Protein AF-A0A920DN00-F1 (afdb_monomer_lite)

Sequence (182 aa):
MAKKQLKTKFKTLLDTEIELTDENLVFSLDDEVISLAGTMGGASTACSAKTTKVLVECAYFQPEEILGKARKYNLSSEAAYKFERGADYLCQEDVLRRFLYIVSEHTEIKSVAFYSEQNKTTLVEVPFDADKLNAVIGIDITEKEQLGYLSALGFVAVKTCLYQPIDQMWISSMILPRKSPE

Secondary structure (DSSP, 8-state):
-EEEEEEEEEEBTTS-EEEEEEEEEEEEETTEEEEETTTEEBGGG---TT----PPP-----HHHHTTHHHHTT---HHHHHHTT---SS-HHHHHHHHHHHHHHHS--------------PPPEEE--HHHHHHHHT----HHHHHHHHHHTT-EEETTEEE--TT----GGGSSPPPPP-

Foldseek 3Di:
DDFDAAQDWFQFLVRDIFGDHGTFDADDDPNHGQARPLATGGNVQDDDPPDDDDDDDQAADQLVRLPCPCVVRVHDDPSSVDNVVGDQHLCRVVVVVVVVVVVVVVDDDPDDDDDDDRPDDDWDKDFADQVVVCVVVVHDDDPVVVCVVCVVLQWDDDDRIITRDSVRCPPVPPRDPDPDDD

pLDDT: mean 86.39, std 15.05, range [27.05, 97.06]

Radius of gyration: 21.17 Å; chains: 1; bounding box: 49×43×57 Å

Structure (mmCIF, N/CA/C/O backbone):
data_AF-A0A920DN00-F1
#
_entry.id   AF-A0A920DN00-F1
#
loop_
_atom_site.group_PDB
_atom_site.id
_atom_site.type_symbol
_atom_site.label_atom_id
_atom_site.label_alt_id
_atom_site.label_comp_id
_atom_site.label_asym_id
_atom_site.label_entity_id
_atom_site.label_seq_id
_atom_site.pdbx_PDB_ins_code
_atom_site.Cartn_x
_atom_site.Cartn_y
_atom_site.Cartn_z
_atom_site.occupancy
_atom_site.B_iso_or_equiv
_atom_site.auth_seq_id
_atom_site.auth_comp_id
_atom_site.auth_asym_id
_atom_site.auth_atom_id
_atom_site.pdbx_PDB_model_num
ATOM 1 N N . MET A 1 1 ? 0.060 -9.112 11.754 1.00 78.56 1 MET A N 1
ATOM 2 C CA . MET A 1 1 ? -0.591 -9.429 10.464 1.00 78.56 1 MET A CA 1
ATOM 3 C C . MET A 1 1 ? -0.344 -10.894 10.157 1.00 78.56 1 MET A C 1
ATOM 5 O O . MET A 1 1 ? 0.771 -11.345 10.384 1.00 78.56 1 MET A O 1
ATOM 9 N N . ALA A 1 2 ? -1.346 -11.633 9.684 1.00 84.75 2 ALA A N 1
ATOM 10 C CA . ALA A 1 2 ? -1.159 -13.025 9.277 1.00 84.75 2 ALA A CA 1
ATOM 11 C C . ALA A 1 2 ? -2.147 -13.413 8.177 1.00 84.75 2 ALA A C 1
ATOM 13 O O . ALA A 1 2 ? -3.267 -12.898 8.127 1.00 84.75 2 ALA A O 1
ATOM 14 N N . LYS A 1 3 ? -1.733 -14.348 7.320 1.00 86.44 3 LYS A N 1
ATOM 15 C CA . LYS A 1 3 ? -2.646 -15.063 6.434 1.00 86.44 3 LYS A CA 1
ATOM 16 C C . LYS A 1 3 ? -3.364 -16.115 7.273 1.00 86.44 3 LYS A C 1
ATOM 18 O O . LYS A 1 3 ? -2.714 -16.934 7.918 1.00 86.44 3 LYS A O 1
ATOM 23 N N . LYS A 1 4 ? -4.691 -16.039 7.336 1.00 87.94 4 LYS A N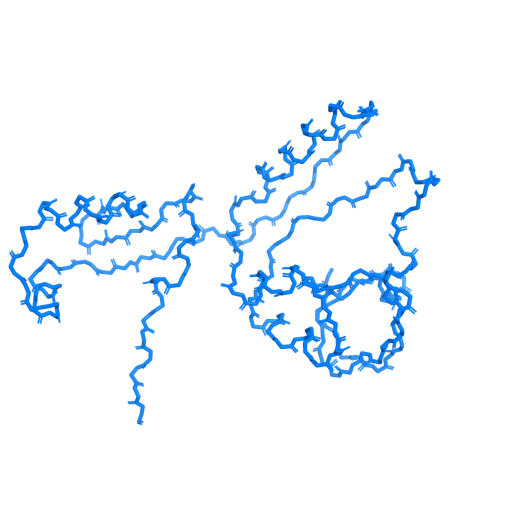 1
ATOM 24 C CA . LYS A 1 4 ? -5.521 -16.964 8.115 1.00 87.94 4 LYS A CA 1
ATOM 25 C C . LYS A 1 4 ? -6.581 -17.574 7.211 1.00 87.94 4 LYS A C 1
ATOM 27 O O . LYS A 1 4 ? -7.224 -16.850 6.450 1.00 87.94 4 LYS A O 1
ATOM 32 N N . GLN A 1 5 ? -6.782 -18.886 7.325 1.00 85.19 5 GLN A N 1
ATOM 33 C CA . GLN A 1 5 ? -7.968 -19.539 6.785 1.00 85.19 5 GLN A CA 1
ATOM 34 C C . GLN A 1 5 ? -9.141 -19.245 7.717 1.00 85.19 5 GLN A C 1
ATOM 36 O O . GLN A 1 5 ? -9.083 -19.544 8.909 1.00 85.19 5 GLN A O 1
ATOM 41 N N . LEU A 1 6 ? -10.177 -18.605 7.185 1.00 85.94 6 LEU A N 1
ATOM 42 C CA . LEU A 1 6 ? -11.272 -18.069 7.983 1.00 85.94 6 LEU A CA 1
ATOM 43 C C . LEU A 1 6 ? -12.617 -18.607 7.503 1.00 85.94 6 LEU A C 1
ATOM 45 O O . LEU A 1 6 ? -12.826 -18.867 6.319 1.00 85.94 6 LEU A O 1
ATOM 49 N N . LYS A 1 7 ? -13.528 -18.740 8.465 1.00 88.06 7 LYS A N 1
ATOM 50 C CA . LYS A 1 7 ? -14.971 -18.826 8.251 1.00 88.06 7 LYS A CA 1
ATOM 51 C C . LYS A 1 7 ? -15.648 -18.038 9.365 1.00 88.06 7 LYS A C 1
ATOM 53 O O . LYS A 1 7 ? -16.150 -18.606 10.330 1.00 88.06 7 LYS A O 1
ATOM 58 N N . THR A 1 8 ? -15.531 -16.717 9.283 1.00 91.56 8 THR A N 1
ATOM 59 C CA . THR A 1 8 ? -16.014 -15.809 10.327 1.00 91.56 8 THR A CA 1
ATOM 60 C C . THR A 1 8 ? -16.728 -14.610 9.727 1.00 91.56 8 THR A C 1
ATOM 62 O O . THR A 1 8 ? -16.436 -14.185 8.607 1.00 91.56 8 THR A O 1
ATOM 65 N N . LYS A 1 9 ? -17.667 -14.061 10.493 1.00 94.19 9 LYS A N 1
ATOM 66 C CA . LYS A 1 9 ? -18.340 -12.814 10.152 1.00 94.19 9 LYS A CA 1
ATOM 67 C C . LYS A 1 9 ? -17.429 -11.641 10.475 1.00 94.19 9 LYS A C 1
ATOM 69 O O . LYS A 1 9 ? -16.788 -11.608 11.520 1.00 94.19 9 LYS A O 1
ATOM 74 N N . PHE A 1 10 ? -17.399 -10.667 9.581 1.00 95.75 10 PHE A N 1
ATOM 75 C CA . PHE A 1 10 ? -16.619 -9.453 9.736 1.00 95.75 10 PHE A CA 1
ATOM 76 C C . PHE A 1 10 ? -17.485 -8.245 9.402 1.00 95.75 10 PHE A C 1
ATOM 78 O O . PHE A 1 10 ? -17.973 -8.096 8.278 1.00 95.75 10 PHE A O 1
ATOM 85 N N . LYS A 1 11 ? -17.671 -7.371 10.393 1.00 96.62 11 LYS A N 1
ATOM 86 C CA . LYS A 1 11 ? -18.39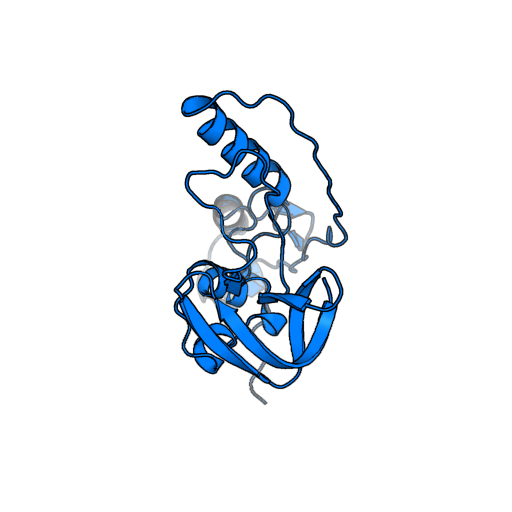4 -6.114 10.220 1.00 96.62 11 LYS A CA 1
ATOM 87 C C . LYS A 1 11 ? -17.422 -5.016 9.800 1.00 96.62 11 LYS A C 1
ATOM 89 O O . LYS A 1 11 ? -16.544 -4.624 10.567 1.00 96.62 11 LYS A O 1
ATOM 94 N N . THR A 1 12 ? -17.595 -4.516 8.585 1.00 96.19 12 THR A N 1
ATOM 95 C CA . THR A 1 12 ? -16.760 -3.460 7.996 1.00 96.19 12 THR A CA 1
ATOM 96 C C . THR A 1 12 ? -17.081 -2.083 8.577 1.00 96.19 12 THR A C 1
ATOM 98 O O . THR A 1 12 ? -18.167 -1.864 9.111 1.00 96.19 12 THR A O 1
ATOM 101 N N . LEU A 1 13 ? -16.168 -1.121 8.414 1.00 94.38 13 LEU A N 1
ATOM 102 C CA . LEU A 1 13 ? -16.376 0.281 8.811 1.00 94.38 13 LEU A CA 1
ATOM 103 C C . LEU A 1 13 ? -17.536 0.978 8.073 1.00 94.38 13 LEU A C 1
ATOM 105 O O . LEU A 1 13 ? -17.984 2.032 8.507 1.00 94.38 13 LEU A O 1
ATOM 109 N N . LEU A 1 14 ? -18.027 0.392 6.975 1.00 92.25 14 LEU A N 1
ATOM 110 C CA . LEU A 1 14 ? -19.191 0.861 6.213 1.00 92.25 14 LEU A CA 1
ATOM 111 C C . LEU A 1 14 ? -20.502 0.203 6.679 1.00 92.25 14 LEU A C 1
ATOM 113 O O . LEU A 1 14 ? -21.463 0.129 5.917 1.00 92.25 14 LEU A O 1
ATOM 117 N N . ASP A 1 15 ? -20.521 -0.350 7.896 1.00 90.88 15 ASP A N 1
ATOM 118 C CA . ASP A 1 15 ? -21.660 -1.057 8.502 1.00 90.88 15 ASP A CA 1
ATOM 119 C C . ASP A 1 15 ? -22.175 -2.277 7.710 1.00 90.88 15 ASP A C 1
ATOM 121 O O . ASP A 1 15 ? -23.213 -2.852 8.036 1.00 90.88 15 ASP A O 1
ATOM 125 N N . THR A 1 16 ? -21.419 -2.737 6.711 1.00 93.19 16 THR A N 1
ATOM 126 C CA . THR A 1 16 ? -21.724 -3.956 5.952 1.00 93.19 16 THR A CA 1
ATOM 127 C C . THR A 1 16 ? -21.084 -5.164 6.633 1.00 93.19 16 THR A C 1
ATOM 129 O O . THR A 1 16 ? -19.897 -5.122 6.970 1.00 93.19 16 THR A O 1
ATOM 132 N N . GLU A 1 17 ? -21.848 -6.240 6.825 1.00 95.81 17 GLU A N 1
ATOM 133 C CA . GLU A 1 17 ? -21.343 -7.525 7.322 1.00 95.81 17 GLU A CA 1
ATOM 134 C C . GLU A 1 17 ? -21.022 -8.453 6.147 1.00 95.81 17 GLU A C 1
ATOM 136 O O . GLU A 1 17 ? -21.853 -8.662 5.264 1.00 95.81 17 GLU A O 1
ATOM 141 N N . ILE A 1 18 ? -19.813 -9.012 6.150 1.00 95.56 18 ILE A N 1
ATOM 142 C CA . ILE A 1 18 ? -19.357 -9.996 5.166 1.00 95.56 18 ILE A CA 1
ATOM 143 C C . ILE A 1 18 ? -18.893 -11.271 5.869 1.00 95.56 18 ILE A C 1
ATOM 145 O O . ILE A 1 18 ? -18.436 -11.232 7.011 1.00 95.56 18 ILE A O 1
ATOM 149 N N . GLU A 1 19 ? -18.980 -12.408 5.183 1.00 95.81 19 GLU A N 1
ATOM 150 C CA . GLU A 1 19 ? -18.389 -13.664 5.649 1.00 95.81 19 GLU A CA 1
ATOM 151 C C . GLU A 1 19 ? -17.015 -13.844 4.996 1.00 95.81 19 GLU A C 1
ATOM 153 O O . GLU A 1 19 ? -16.906 -14.040 3.783 1.00 95.81 19 GLU A O 1
ATOM 158 N N . LEU A 1 20 ? -15.954 -13.751 5.800 1.00 94.62 20 LEU A N 1
ATOM 159 C CA . LEU A 1 20 ? -14.596 -14.017 5.339 1.00 94.62 20 LEU A CA 1
ATOM 160 C C . LEU A 1 20 ? -14.416 -15.523 5.169 1.00 94.62 20 LEU A C 1
ATOM 162 O O . LEU A 1 20 ? -14.614 -16.287 6.115 1.00 94.62 20 LEU A O 1
ATOM 166 N N . THR A 1 21 ? -14.022 -15.925 3.962 1.00 92.81 21 THR A N 1
ATOM 167 C CA . THR A 1 21 ? -13.865 -17.323 3.545 1.00 92.81 21 THR A CA 1
ATOM 168 C C . THR A 1 21 ? -12.487 -17.559 2.942 1.00 92.81 21 THR A C 1
ATOM 170 O O . THR A 1 21 ? -11.904 -16.655 2.335 1.00 92.81 21 THR A O 1
ATOM 173 N N . ASP A 1 22 ? -11.984 -18.786 3.047 1.00 90.19 22 ASP A N 1
ATOM 174 C CA . ASP A 1 22 ? -10.648 -19.187 2.590 1.00 90.19 22 ASP A CA 1
ATOM 175 C C . ASP A 1 22 ? -9.527 -18.413 3.300 1.00 90.19 22 ASP A C 1
ATOM 177 O O . ASP A 1 22 ? -9.713 -17.825 4.369 1.00 90.19 22 ASP A O 1
ATOM 181 N N . GLU A 1 23 ? -8.333 -18.438 2.715 1.00 92.25 23 GLU A N 1
ATOM 182 C CA . GLU A 1 23 ? -7.190 -17.691 3.212 1.00 92.25 23 GLU A CA 1
ATOM 183 C C . GLU A 1 23 ? -7.288 -16.204 2.872 1.00 92.25 23 GLU A C 1
ATOM 185 O O . GLU A 1 23 ? -7.394 -15.807 1.706 1.00 92.25 23 GLU A O 1
ATOM 190 N N . ASN A 1 24 ? -7.208 -15.362 3.899 1.00 94.19 24 ASN A N 1
ATOM 191 C CA . ASN A 1 24 ? -7.150 -13.913 3.753 1.00 94.19 24 ASN A CA 1
ATOM 192 C C . ASN A 1 24 ? -6.042 -13.334 4.626 1.00 94.19 24 ASN A C 1
ATOM 194 O O . ASN A 1 24 ? -5.784 -13.820 5.730 1.00 94.19 24 ASN A O 1
ATOM 198 N N . LEU A 1 25 ? -5.419 -12.266 4.133 1.00 94.94 25 LEU A N 1
ATOM 199 C CA . LEU A 1 25 ? -4.511 -11.450 4.920 1.00 94.94 25 LEU A CA 1
ATOM 200 C C . LEU A 1 25 ? -5.331 -10.533 5.832 1.00 94.94 25 LEU A C 1
ATOM 202 O O . LEU A 1 25 ? -6.145 -9.738 5.357 1.00 94.94 25 LEU A O 1
ATOM 206 N N . VAL A 1 26 ? -5.141 -10.660 7.144 1.00 95.50 26 VAL A N 1
ATOM 207 C CA . VAL A 1 26 ? -5.921 -9.910 8.136 1.00 95.50 26 VAL A CA 1
ATOM 208 C C . VAL A 1 26 ? -5.047 -9.329 9.242 1.00 95.50 26 VAL A C 1
ATOM 210 O O . VAL A 1 26 ? -3.978 -9.853 9.585 1.00 95.50 26 VAL A O 1
ATOM 213 N N . PHE A 1 27 ? -5.551 -8.252 9.840 1.00 94.56 27 PHE A N 1
ATOM 214 C CA . PHE A 1 27 ? -5.131 -7.808 11.161 1.00 94.56 27 PHE A CA 1
ATOM 215 C C . PHE A 1 27 ? -6.128 -8.326 12.188 1.00 94.56 27 PHE A C 1
ATOM 217 O O . PHE A 1 27 ? -7.342 -8.224 11.998 1.00 94.56 27 PHE A O 1
ATOM 224 N N . SER A 1 28 ? -5.600 -8.886 13.272 1.00 93.25 28 SER A N 1
ATOM 225 C CA . SER A 1 28 ? -6.396 -9.398 14.379 1.00 93.25 28 SER A CA 1
ATOM 226 C C . SER A 1 28 ? -5.878 -8.872 15.706 1.00 93.25 28 SER A C 1
ATOM 228 O O . SER A 1 28 ? -4.665 -8.737 15.875 1.00 93.25 28 SER A O 1
ATOM 230 N N . LEU A 1 29 ? -6.797 -8.630 16.632 1.00 91.81 29 LEU A N 1
ATOM 231 C CA . LEU A 1 29 ? -6.535 -8.281 18.022 1.00 91.81 29 LEU A CA 1
ATOM 232 C C . LEU A 1 29 ? -7.295 -9.283 18.889 1.00 91.81 29 LEU A C 1
ATOM 234 O O . LEU A 1 29 ? -8.482 -9.477 18.655 1.00 91.81 29 LEU A O 1
ATOM 238 N N . ASP A 1 30 ? -6.613 -9.935 19.831 1.00 89.94 30 ASP A N 1
ATOM 239 C CA . ASP A 1 30 ? -7.209 -10.957 20.708 1.00 89.94 30 ASP A CA 1
ATOM 240 C C . ASP A 1 30 ? -8.010 -12.024 19.932 1.00 89.94 30 ASP A C 1
ATOM 242 O O . ASP A 1 30 ? -9.140 -12.357 20.269 1.00 89.94 30 ASP A O 1
ATOM 246 N N . ASP A 1 31 ? -7.420 -12.513 18.835 1.00 85.62 31 ASP A N 1
ATOM 247 C CA . ASP A 1 31 ? -7.996 -13.463 17.865 1.00 85.62 31 ASP A CA 1
ATOM 248 C C . ASP A 1 31 ? -9.217 -12.995 17.056 1.00 85.62 31 ASP A C 1
ATOM 250 O O . ASP A 1 31 ? -9.595 -13.659 16.088 1.00 85.62 31 ASP A O 1
ATOM 254 N N . GLU A 1 32 ? -9.735 -11.799 17.318 1.00 91.31 32 GLU A N 1
ATOM 255 C CA . GLU A 1 32 ? -10.799 -11.173 16.535 1.00 91.31 32 GLU A CA 1
ATOM 256 C C . GLU A 1 32 ? -10.243 -10.415 15.326 1.00 91.31 32 GLU A C 1
ATOM 258 O O . GLU A 1 32 ? -9.242 -9.698 15.413 1.00 91.31 32 GLU A O 1
ATOM 263 N N . VAL A 1 33 ? -10.896 -10.548 14.168 1.00 94.62 33 VAL A N 1
ATOM 264 C CA . VAL A 1 33 ? -10.495 -9.835 12.946 1.00 94.62 33 VAL A CA 1
ATOM 265 C C . VAL A 1 33 ? -10.941 -8.379 13.033 1.00 94.62 33 VAL A C 1
ATOM 267 O O . VAL A 1 33 ? -12.132 -8.082 13.081 1.00 94.62 33 VAL A O 1
ATOM 270 N N . ILE A 1 34 ? -9.977 -7.460 12.982 1.00 95.44 34 ILE A N 1
ATOM 271 C CA . ILE A 1 34 ? -10.225 -6.012 13.046 1.00 95.44 34 ILE A CA 1
ATOM 272 C C . ILE A 1 34 ? -10.077 -5.320 11.690 1.00 95.44 34 ILE A C 1
ATOM 274 O O . ILE A 1 34 ? -10.572 -4.213 11.506 1.00 95.44 34 ILE A O 1
ATOM 278 N N . SER A 1 35 ? -9.410 -5.948 10.722 1.00 95.56 35 SER A N 1
ATOM 279 C CA . SER A 1 35 ? -9.245 -5.391 9.378 1.00 95.56 35 SER A CA 1
ATOM 280 C C . SER A 1 35 ? -8.942 -6.486 8.360 1.00 95.56 35 SER A C 1
ATOM 282 O O . SER A 1 35 ? -8.115 -7.369 8.611 1.00 95.56 35 SER A O 1
ATOM 284 N N . LEU A 1 36 ? -9.578 -6.394 7.191 1.00 95.94 36 LEU A N 1
ATOM 285 C CA . LEU A 1 36 ? -9.161 -7.103 5.988 1.00 95.94 36 LEU A CA 1
ATOM 286 C C . LEU A 1 36 ? -8.031 -6.290 5.344 1.00 95.94 36 LEU A C 1
ATOM 288 O O . LEU A 1 36 ? -8.276 -5.224 4.768 1.00 95.94 36 LEU A O 1
ATOM 292 N N . ALA A 1 37 ? -6.799 -6.786 5.481 1.00 94.94 37 ALA A N 1
ATOM 293 C CA . ALA A 1 37 ? -5.582 -6.045 5.165 1.00 94.94 37 ALA A CA 1
ATOM 294 C C . ALA A 1 37 ? -5.594 -5.525 3.721 1.00 94.94 37 ALA A C 1
ATOM 296 O O . ALA A 1 37 ? -6.074 -6.201 2.808 1.00 94.94 37 ALA A O 1
ATOM 297 N N . GLY A 1 38 ? -5.131 -4.287 3.526 1.00 93.81 38 GLY A N 1
ATOM 298 C CA . GLY A 1 38 ? -5.105 -3.633 2.215 1.00 93.81 38 GLY A CA 1
ATOM 299 C C . GLY A 1 38 ? -6.472 -3.458 1.542 1.00 93.81 38 GLY A C 1
ATOM 300 O O . GLY A 1 38 ? -6.521 -3.057 0.385 1.00 93.81 38 GLY A O 1
ATOM 301 N N . THR A 1 39 ? -7.583 -3.755 2.228 1.00 95.44 39 THR A N 1
ATOM 302 C CA . THR A 1 39 ? -8.922 -3.753 1.627 1.00 95.44 39 THR A CA 1
ATOM 303 C C . THR A 1 39 ? -9.913 -2.931 2.436 1.00 95.44 39 THR A C 1
ATOM 305 O O . THR A 1 39 ? -10.414 -1.931 1.929 1.00 95.44 39 THR A O 1
ATOM 308 N N . MET A 1 40 ? -10.236 -3.332 3.667 1.00 96.25 40 MET A N 1
ATOM 309 C CA . MET A 1 40 ? -11.305 -2.698 4.440 1.00 96.25 40 MET A CA 1
ATOM 310 C C . MET A 1 40 ? -11.100 -2.882 5.943 1.00 96.25 40 MET A C 1
ATOM 312 O O . MET A 1 40 ? -10.980 -4.007 6.426 1.00 96.25 40 MET A O 1
ATOM 316 N N . GLY A 1 41 ? -11.124 -1.773 6.682 1.00 96.12 41 GLY A N 1
ATOM 317 C CA . GLY A 1 41 ? -11.101 -1.788 8.143 1.00 96.12 41 GLY A CA 1
ATOM 318 C C . GLY A 1 41 ? -12.434 -2.236 8.748 1.00 96.12 41 GLY A C 1
ATOM 319 O O . GLY A 1 41 ? -13.493 -2.141 8.119 1.00 96.12 41 GLY A O 1
ATOM 320 N N . GLY A 1 42 ? -12.381 -2.735 9.978 1.00 96.19 42 GLY A N 1
ATOM 321 C CA . GLY A 1 42 ? -13.543 -3.181 10.736 1.00 96.19 42 GLY A CA 1
ATOM 322 C C . GLY A 1 42 ? -14.227 -2.046 11.489 1.00 96.19 42 GLY A C 1
ATOM 323 O O . GLY A 1 42 ? -13.606 -1.044 11.845 1.00 96.19 42 GLY A O 1
ATOM 324 N N . ALA A 1 43 ? -15.517 -2.221 11.771 1.00 95.62 43 ALA A N 1
ATOM 325 C CA . ALA A 1 43 ? -16.301 -1.266 12.554 1.00 95.62 43 ALA A CA 1
ATOM 326 C C . ALA A 1 43 ? -15.791 -1.124 13.998 1.00 95.62 43 ALA A C 1
ATOM 328 O O . ALA A 1 43 ? -15.870 -0.043 14.575 1.00 95.62 43 ALA A O 1
ATOM 329 N N . SER A 1 44 ? -15.259 -2.203 14.581 1.00 93.38 44 SER A N 1
ATOM 330 C CA . SER A 1 44 ? -14.791 -2.241 15.974 1.00 93.38 44 SER A CA 1
ATOM 331 C C . SER A 1 44 ? -13.601 -1.317 16.246 1.00 93.38 44 SER A C 1
ATOM 333 O O . SER A 1 44 ? -13.451 -0.836 17.366 1.00 93.38 44 SER A O 1
ATOM 335 N N . THR A 1 45 ? -12.779 -1.041 15.232 1.00 94.69 45 THR A N 1
ATOM 336 C CA . THR A 1 45 ? -11.579 -0.193 15.333 1.00 94.69 45 THR A CA 1
ATOM 337 C C . THR A 1 45 ? -11.679 1.080 14.493 1.00 94.69 45 THR A C 1
ATOM 339 O O . THR A 1 45 ? -10.680 1.771 14.295 1.00 94.69 45 THR A O 1
ATOM 342 N N . ALA A 1 46 ? -12.866 1.400 13.973 1.00 95.06 46 ALA A N 1
ATOM 343 C CA . ALA A 1 46 ? -13.084 2.605 13.188 1.00 95.06 46 ALA A CA 1
ATOM 344 C C . ALA A 1 46 ? -12.955 3.866 14.059 1.00 95.06 46 ALA A C 1
ATOM 346 O O . ALA A 1 46 ? -13.411 3.917 15.204 1.00 95.06 46 ALA A O 1
ATOM 347 N N . CYS A 1 47 ? -12.360 4.917 13.495 1.00 94.81 47 CYS A N 1
ATOM 348 C CA . CYS A 1 47 ? -12.318 6.215 14.156 1.00 94.81 47 CYS A CA 1
ATOM 349 C C . CYS A 1 47 ? -13.731 6.810 14.258 1.00 94.81 47 CYS A C 1
ATOM 351 O O . CYS A 1 47 ? -14.520 6.773 13.319 1.00 94.81 47 CYS A O 1
ATOM 353 N N . SER A 1 48 ? -14.022 7.411 15.405 1.00 94.12 48 SER A N 1
ATOM 354 C CA . SER A 1 48 ? -15.251 8.160 15.688 1.00 94.12 48 SER A CA 1
ATOM 355 C C . SER A 1 48 ? -14.936 9.582 16.154 1.00 94.12 48 SER A C 1
ATOM 357 O O . SER A 1 48 ? -13.799 9.879 16.519 1.00 94.12 48 SER A O 1
ATOM 359 N N . ALA A 1 49 ? -15.956 10.438 16.264 1.00 94.75 49 ALA A N 1
ATOM 360 C CA . ALA A 1 49 ? -15.817 11.809 16.774 1.00 94.75 49 ALA A CA 1
ATOM 361 C C . ALA A 1 49 ? -15.223 11.908 18.198 1.00 94.75 49 ALA A C 1
ATOM 363 O O . ALA A 1 49 ? -14.788 12.976 18.613 1.00 94.75 49 ALA A O 1
ATOM 364 N N . LYS A 1 50 ? -15.206 10.806 18.959 1.00 95.88 50 LYS A N 1
ATOM 365 C CA . LYS A 1 50 ? -14.624 10.737 20.310 1.00 95.88 50 LYS A CA 1
ATOM 366 C C . LYS A 1 50 ? -13.169 10.250 20.320 1.00 95.88 50 LYS A C 1
ATOM 368 O O . LYS A 1 50 ? -12.576 10.126 21.389 1.00 95.88 50 LYS A O 1
ATOM 373 N N . THR A 1 51 ? -12.606 9.921 19.160 1.00 95.75 51 THR A N 1
ATOM 374 C CA . THR A 1 51 ? -11.271 9.318 19.055 1.00 95.75 51 THR A CA 1
ATOM 375 C C . THR A 1 51 ? -10.201 10.373 19.278 1.00 95.75 51 THR A C 1
ATOM 377 O O . THR A 1 51 ? -10.184 11.399 18.609 1.00 95.75 51 THR A O 1
ATOM 380 N N . THR A 1 52 ? -9.303 10.114 20.225 1.00 94.31 52 THR A N 1
ATOM 381 C CA . THR A 1 52 ? -8.216 11.036 20.605 1.00 94.31 52 THR A CA 1
ATOM 382 C C . THR A 1 52 ? -6.829 10.423 20.448 1.00 94.31 52 THR A C 1
ATOM 384 O O . THR A 1 52 ? -5.826 11.126 20.537 1.00 94.31 52 THR A O 1
ATOM 387 N N . LYS A 1 53 ? -6.764 9.108 20.226 1.00 95.25 53 LYS A N 1
ATOM 388 C CA . LYS A 1 53 ? -5.539 8.344 19.999 1.00 95.25 53 LYS A CA 1
ATOM 389 C C . LYS A 1 53 ? -5.773 7.435 18.809 1.00 95.25 53 LYS A C 1
ATOM 391 O O . LYS A 1 53 ? -6.799 6.762 18.753 1.00 95.25 53 LYS A O 1
ATOM 396 N N . VAL A 1 54 ? -4.828 7.430 17.881 1.00 94.38 54 VAL A N 1
ATOM 397 C CA . VAL A 1 54 ? -4.912 6.651 16.647 1.00 94.38 54 VAL A CA 1
ATOM 398 C C . VAL A 1 54 ? -3.615 5.889 16.433 1.00 94.38 54 VAL A C 1
ATOM 400 O O . VAL A 1 54 ? -2.539 6.372 16.784 1.00 94.38 54 VAL A O 1
ATOM 403 N N . LEU A 1 55 ? -3.736 4.705 15.844 1.00 93.44 55 LEU A N 1
ATOM 404 C CA . LEU A 1 55 ? -2.629 4.001 15.219 1.00 93.44 55 LEU A CA 1
ATOM 405 C C . LEU A 1 55 ? -2.780 4.198 13.711 1.00 93.44 55 LEU A C 1
ATOM 407 O O . LEU A 1 55 ? -3.838 3.899 13.160 1.00 93.44 55 LEU A O 1
ATOM 411 N N . VAL A 1 56 ? -1.750 4.734 13.061 1.00 93.75 56 VAL A N 1
ATOM 412 C CA . VAL A 1 56 ? -1.759 4.959 11.613 1.00 93.75 56 VAL A CA 1
ATOM 413 C C . VAL A 1 56 ? -1.025 3.807 10.949 1.00 93.75 56 VAL A C 1
ATOM 415 O O . VAL A 1 56 ? 0.158 3.593 11.200 1.00 93.75 56 VAL A O 1
ATOM 418 N N . GLU A 1 57 ? -1.733 3.067 10.106 1.00 92.81 57 GLU A N 1
ATOM 419 C CA . GLU A 1 57 ? -1.159 1.995 9.303 1.00 92.81 57 GLU A CA 1
ATOM 420 C C . GLU A 1 57 ? -0.708 2.552 7.947 1.00 92.81 57 GLU A C 1
ATOM 422 O O . GLU A 1 57 ? -1.504 3.125 7.203 1.00 92.81 57 GLU A O 1
ATOM 427 N N . CYS A 1 58 ? 0.567 2.362 7.611 1.00 93.19 58 CYS A N 1
ATOM 428 C CA . CYS A 1 58 ? 1.088 2.576 6.267 1.00 93.19 58 CYS A CA 1
ATOM 429 C C . CYS A 1 58 ? 1.962 1.378 5.909 1.00 93.19 58 CYS A C 1
ATOM 431 O O . CYS A 1 58 ? 3.061 1.219 6.435 1.00 93.19 58 CYS A O 1
ATOM 433 N N . ALA A 1 59 ? 1.430 0.497 5.070 1.00 92.06 59 ALA A N 1
ATOM 434 C CA . ALA A 1 59 ? 2.028 -0.795 4.777 1.00 92.06 59 ALA A CA 1
ATOM 435 C C . ALA A 1 59 ? 2.069 -1.049 3.270 1.00 92.06 59 ALA A C 1
ATOM 437 O O . ALA A 1 59 ? 1.297 -0.480 2.495 1.00 92.06 59 ALA A O 1
ATOM 438 N N . TYR A 1 60 ? 2.974 -1.935 2.869 1.00 91.38 60 TYR A N 1
ATOM 439 C CA . TYR A 1 60 ? 2.962 -2.558 1.556 1.00 91.38 60 TYR A CA 1
ATOM 440 C C . TYR A 1 60 ? 2.396 -3.972 1.675 1.00 91.38 60 TYR A C 1
ATOM 442 O O . TYR A 1 60 ? 2.801 -4.745 2.545 1.00 91.38 60 TYR A O 1
ATOM 450 N N . PHE A 1 61 ? 1.506 -4.321 0.752 1.00 91.75 61 PHE A N 1
ATOM 451 C CA . PHE A 1 61 ? 0.988 -5.673 0.595 1.00 91.75 61 PHE A CA 1
ATOM 452 C C . PHE A 1 61 ? 1.426 -6.223 -0.756 1.00 91.75 61 PHE A C 1
ATOM 454 O O . PHE A 1 61 ? 1.449 -5.494 -1.749 1.00 91.75 61 PHE A O 1
ATOM 461 N N . GLN A 1 62 ? 1.754 -7.514 -0.802 1.00 90.69 62 GLN A N 1
ATOM 462 C CA . GLN A 1 62 ? 1.962 -8.195 -2.077 1.00 90.69 62 GLN A CA 1
ATOM 463 C C . GLN A 1 62 ? 0.656 -8.144 -2.889 1.00 90.69 62 GLN A C 1
ATOM 465 O O . GLN A 1 62 ? -0.386 -8.525 -2.344 1.00 90.69 62 GLN A O 1
ATOM 470 N N . PRO A 1 63 ? 0.675 -7.668 -4.150 1.00 92.56 63 PRO A N 1
ATOM 471 C CA . PRO A 1 63 ? -0.539 -7.517 -4.952 1.00 92.56 63 PRO A CA 1
ATOM 472 C C . PRO A 1 63 ? -1.365 -8.797 -5.049 1.00 92.56 63 PRO A C 1
ATOM 474 O O . PRO A 1 63 ? -2.590 -8.746 -4.994 1.00 92.56 63 PRO A O 1
ATOM 477 N N . GLU A 1 64 ? -0.700 -9.949 -5.115 1.00 92.12 64 GLU A N 1
ATOM 478 C CA . GLU A 1 64 ? -1.308 -11.275 -5.211 1.00 92.12 64 GLU A CA 1
ATOM 479 C C . GLU A 1 64 ? -2.176 -11.621 -3.992 1.00 92.12 64 GLU A C 1
ATOM 481 O O . GLU A 1 64 ? -3.165 -12.340 -4.124 1.00 92.12 64 GLU A O 1
ATOM 486 N N . GLU A 1 65 ? -1.846 -11.087 -2.814 1.00 93.19 65 GLU A N 1
ATOM 487 C CA . GLU A 1 65 ? -2.614 -11.313 -1.583 1.00 93.19 65 GLU A CA 1
ATOM 488 C C . GLU A 1 65 ? -3.895 -10.463 -1.526 1.00 93.19 65 GLU A C 1
ATOM 490 O O . GLU A 1 65 ? -4.861 -10.831 -0.850 1.00 93.19 65 GLU A O 1
ATOM 495 N N . ILE A 1 66 ? -3.923 -9.340 -2.251 1.00 94.94 66 ILE A N 1
ATOM 496 C CA . ILE A 1 66 ? -5.046 -8.388 -2.277 1.00 94.94 66 ILE A CA 1
ATOM 497 C C . ILE A 1 66 ? -5.943 -8.589 -3.505 1.00 94.94 66 ILE A C 1
ATOM 499 O O . ILE A 1 66 ? -7.144 -8.301 -3.458 1.00 94.94 66 ILE A O 1
ATOM 503 N N . LEU A 1 67 ? -5.380 -9.107 -4.598 1.00 94.00 67 LEU A N 1
ATOM 504 C CA . LEU A 1 67 ? -6.036 -9.232 -5.892 1.00 94.00 67 LEU A CA 1
ATOM 505 C C . LEU A 1 67 ? -7.405 -9.913 -5.782 1.00 94.00 67 LEU A C 1
ATOM 507 O O . LEU A 1 67 ? -7.550 -11.026 -5.274 1.00 94.00 67 LEU A O 1
ATOM 511 N N . GLY A 1 68 ? -8.439 -9.224 -6.270 1.00 92.44 68 GLY A N 1
ATOM 512 C CA . GLY A 1 68 ? -9.800 -9.755 -6.326 1.00 92.44 68 GLY A CA 1
ATOM 513 C C . GLY A 1 68 ? -10.524 -9.872 -4.979 1.00 92.44 68 GLY A C 1
ATOM 514 O O . GLY A 1 68 ? -11.711 -10.197 -4.985 1.00 92.44 68 GLY A O 1
ATOM 515 N N . LYS A 1 69 ? -9.891 -9.562 -3.835 1.00 94.19 69 LYS A N 1
ATOM 516 C CA . LYS A 1 69 ? -10.527 -9.650 -2.504 1.00 94.19 69 LYS A CA 1
ATOM 517 C C . LYS A 1 69 ? -11.704 -8.690 -2.359 1.00 94.19 69 LYS A C 1
ATOM 519 O O . LYS A 1 69 ? -12.772 -9.100 -1.912 1.00 94.19 69 LYS A O 1
ATOM 524 N N . ALA A 1 70 ? -11.548 -7.445 -2.811 1.00 93.81 70 ALA A N 1
ATOM 525 C CA . ALA A 1 70 ? -12.637 -6.470 -2.811 1.00 93.81 70 ALA A CA 1
ATOM 526 C C . ALA A 1 70 ? -13.837 -6.959 -3.638 1.00 93.81 70 ALA A C 1
ATOM 528 O O . ALA A 1 70 ? -14.966 -6.929 -3.162 1.00 93.81 70 ALA A O 1
ATOM 529 N N . ARG A 1 71 ? -13.594 -7.520 -4.831 1.00 94.25 71 ARG A N 1
ATOM 530 C CA . ARG A 1 71 ? -14.658 -8.088 -5.678 1.00 94.25 71 ARG A CA 1
ATOM 531 C C . ARG A 1 71 ? -15.316 -9.311 -5.040 1.00 94.25 71 ARG A C 1
ATOM 533 O O . ARG A 1 71 ? -16.538 -9.393 -5.040 1.00 94.25 71 ARG A O 1
ATOM 540 N N . LYS A 1 72 ? -14.523 -10.227 -4.469 1.00 94.69 72 LYS A N 1
ATOM 541 C CA . LYS A 1 72 ? -15.009 -11.443 -3.792 1.00 94.69 72 LYS A CA 1
ATOM 542 C C . LYS A 1 72 ? -16.036 -11.115 -2.708 1.00 94.69 72 LYS A C 1
ATOM 544 O O . LYS A 1 72 ? -17.049 -11.795 -2.608 1.00 94.69 72 LYS A O 1
ATOM 549 N N . TYR A 1 73 ? -15.776 -10.074 -1.920 1.00 95.00 73 TYR A N 1
ATOM 550 C CA . TYR A 1 73 ? -16.635 -9.671 -0.806 1.00 95.00 73 TYR A CA 1
ATOM 551 C C . TYR A 1 73 ? -17.569 -8.500 -1.137 1.00 95.00 73 TYR A C 1
ATOM 553 O O . TYR A 1 73 ? -18.171 -7.933 -0.230 1.00 95.00 73 TYR A O 1
ATOM 561 N N . ASN A 1 74 ? -17.695 -8.136 -2.420 1.00 94.62 74 ASN A N 1
ATOM 562 C CA . ASN A 1 74 ? -18.515 -7.018 -2.892 1.00 94.62 74 ASN A CA 1
ATOM 563 C C . ASN A 1 74 ? -18.233 -5.689 -2.155 1.00 94.62 74 ASN A C 1
ATOM 565 O O . ASN A 1 74 ? -19.141 -4.950 -1.778 1.00 94.62 74 ASN A O 1
ATOM 569 N N . LEU A 1 75 ? -16.953 -5.400 -1.926 1.00 94.38 75 LEU A N 1
ATOM 570 C CA . LEU A 1 75 ? -16.464 -4.179 -1.296 1.00 94.38 75 LEU A CA 1
ATOM 571 C C . LEU A 1 75 ? -15.963 -3.194 -2.356 1.00 94.38 75 LEU A C 1
ATOM 573 O O . LEU A 1 75 ? -15.284 -3.580 -3.307 1.00 94.38 75 LEU A O 1
ATOM 577 N N . SER A 1 76 ? -16.223 -1.906 -2.137 1.00 90.12 76 SER A N 1
ATOM 578 C CA . SER A 1 76 ? -15.598 -0.813 -2.886 1.00 90.12 76 SER A CA 1
ATOM 579 C C . SER A 1 76 ? -14.516 -0.169 -2.021 1.00 90.12 76 SER A C 1
ATOM 581 O O . SER A 1 76 ? -14.809 0.321 -0.930 1.00 90.12 76 SER A O 1
ATOM 583 N N . SER A 1 77 ? -13.258 -0.225 -2.465 1.00 92.88 77 SER A N 1
ATOM 584 C CA . SER A 1 77 ? -12.114 0.298 -1.713 1.00 92.88 77 SER A CA 1
ATOM 585 C C . SER A 1 77 ? -11.010 0.801 -2.637 1.00 92.88 77 SER A C 1
ATOM 587 O O . SER A 1 77 ? -10.421 0.035 -3.403 1.00 92.88 77 SER A O 1
ATOM 589 N N . GLU A 1 78 ? -10.682 2.085 -2.496 1.00 93.56 78 GLU A N 1
ATOM 590 C CA . GLU A 1 78 ? -9.524 2.715 -3.140 1.00 93.56 78 GLU A CA 1
ATOM 591 C C . GLU A 1 78 ? -8.208 2.043 -2.732 1.00 93.56 78 GLU A C 1
ATOM 593 O O . GLU A 1 78 ? -7.289 1.922 -3.542 1.00 93.56 78 GLU A O 1
ATOM 598 N N . ALA A 1 79 ? -8.115 1.573 -1.482 1.00 94.06 79 ALA A N 1
ATOM 599 C CA . ALA A 1 79 ? -6.939 0.862 -0.997 1.00 94.06 79 ALA A CA 1
ATOM 600 C C . ALA A 1 79 ? -6.753 -0.448 -1.768 1.00 94.06 79 ALA A C 1
ATOM 602 O O . ALA A 1 79 ? -5.687 -0.666 -2.341 1.00 94.06 79 ALA A O 1
ATOM 603 N N . ALA A 1 80 ? -7.807 -1.264 -1.876 1.00 94.94 80 ALA A N 1
ATOM 604 C CA . ALA A 1 80 ? -7.740 -2.525 -2.610 1.00 94.94 80 ALA A CA 1
ATOM 605 C C . ALA A 1 80 ? -7.385 -2.305 -4.083 1.00 94.94 80 ALA A C 1
ATOM 607 O O . ALA A 1 80 ? -6.531 -3.006 -4.619 1.00 94.94 80 ALA A O 1
ATOM 608 N N . TYR A 1 81 ? -7.989 -1.292 -4.715 1.00 93.50 81 TYR A N 1
ATOM 609 C CA . TYR A 1 81 ? -7.704 -0.921 -6.102 1.00 93.50 81 TYR A CA 1
ATOM 610 C C . TYR A 1 81 ? -6.225 -0.569 -6.333 1.00 93.50 81 TYR A C 1
ATOM 612 O O . TYR A 1 81 ? -5.643 -0.960 -7.350 1.00 93.50 81 TYR A O 1
ATOM 620 N N . LYS A 1 82 ? -5.604 0.160 -5.399 1.00 93.19 82 LYS A N 1
ATOM 621 C CA . LYS A 1 82 ? -4.181 0.518 -5.478 1.00 93.19 82 LYS A CA 1
ATOM 622 C C . LYS A 1 82 ? -3.283 -0.678 -5.173 1.00 93.19 82 LYS A C 1
ATOM 624 O O . LYS A 1 82 ? -2.369 -0.963 -5.941 1.00 93.19 82 LYS A O 1
ATOM 629 N N . PHE A 1 83 ? -3.557 -1.406 -4.093 1.00 94.69 83 PHE A N 1
ATOM 630 C CA . PHE A 1 83 ? -2.707 -2.513 -3.665 1.00 94.69 83 PHE A CA 1
ATOM 631 C C . PHE A 1 83 ? -2.740 -3.706 -4.628 1.00 94.69 83 PHE A C 1
ATOM 633 O O . PHE A 1 83 ? -1.695 -4.313 -4.838 1.00 94.69 83 PHE A O 1
ATOM 640 N N . GLU A 1 84 ? -3.862 -3.991 -5.303 1.00 93.19 84 GLU A N 1
ATOM 641 C CA . GLU A 1 84 ? -3.913 -5.052 -6.327 1.00 93.19 84 GLU A CA 1
ATOM 642 C C . GLU A 1 84 ? -3.066 -4.744 -7.579 1.00 93.19 84 GLU A C 1
ATOM 644 O O . GLU A 1 84 ? -2.790 -5.644 -8.369 1.00 93.19 84 GLU A O 1
ATOM 649 N N . ARG A 1 85 ? -2.643 -3.484 -7.770 1.00 90.19 85 ARG A N 1
ATOM 650 C CA . ARG A 1 85 ? -1.774 -3.029 -8.876 1.00 90.19 85 ARG A CA 1
ATOM 651 C C . ARG A 1 85 ? -0.324 -2.792 -8.461 1.00 90.19 85 ARG A C 1
ATOM 653 O O . ARG A 1 85 ? 0.502 -2.492 -9.318 1.00 90.19 85 ARG A O 1
ATOM 660 N N . GLY A 1 86 ? -0.021 -2.942 -7.175 1.00 88.38 86 GLY A N 1
ATOM 661 C CA . GLY A 1 86 ? 1.273 -2.593 -6.606 1.00 88.38 86 GLY A CA 1
ATOM 662 C C . GLY A 1 86 ? 1.321 -1.140 -6.150 1.00 88.38 86 GLY A C 1
ATOM 663 O O . GLY A 1 86 ? 1.170 -0.207 -6.936 1.00 88.38 86 GLY A O 1
ATOM 664 N N . ALA A 1 87 ? 1.566 -0.968 -4.855 1.00 87.69 87 ALA A N 1
ATOM 665 C CA . ALA A 1 87 ? 2.008 0.295 -4.287 1.00 87.69 87 ALA A CA 1
ATOM 666 C C . ALA A 1 87 ? 3.539 0.303 -4.188 1.00 87.69 87 ALA A C 1
ATOM 668 O O . ALA A 1 87 ? 4.166 -0.753 -4.081 1.00 87.69 87 ALA A O 1
ATOM 669 N N . ASP A 1 88 ? 4.130 1.492 -4.188 1.00 85.31 88 ASP A N 1
ATOM 670 C CA . ASP A 1 88 ? 5.551 1.663 -3.901 1.00 85.31 88 ASP A CA 1
ATOM 671 C C . ASP A 1 88 ? 5.849 1.207 -2.456 1.00 85.31 88 ASP A C 1
ATOM 673 O O . ASP A 1 88 ? 5.196 1.648 -1.509 1.00 85.31 88 ASP A O 1
ATOM 677 N N . TYR A 1 89 ? 6.788 0.270 -2.287 1.00 86.00 89 TYR A N 1
ATOM 678 C CA . TYR A 1 89 ? 7.166 -0.303 -0.987 1.00 86.00 89 TYR A CA 1
ATOM 679 C C . TYR A 1 89 ? 8.292 0.457 -0.279 1.00 86.00 89 TYR A C 1
ATOM 681 O O . TYR A 1 89 ? 8.786 -0.021 0.743 1.00 86.00 89 TYR A O 1
ATOM 689 N N . LEU A 1 90 ? 8.728 1.592 -0.829 1.00 84.81 90 LEU A N 1
ATOM 690 C CA . LEU A 1 90 ? 9.791 2.420 -0.258 1.00 84.81 90 LEU A CA 1
ATOM 691 C C . LEU A 1 90 ? 9.283 3.786 0.217 1.00 84.81 90 LEU A C 1
ATOM 693 O O . LEU A 1 90 ? 9.996 4.489 0.926 1.00 84.81 90 LEU A O 1
ATOM 697 N N . CYS A 1 91 ? 8.042 4.156 -0.110 1.00 86.56 91 CYS A N 1
ATOM 698 C CA . CYS A 1 91 ? 7.501 5.483 0.185 1.00 86.56 91 CYS A CA 1
ATOM 699 C C . CYS A 1 91 ? 6.774 5.603 1.539 1.00 86.56 91 CYS A C 1
ATOM 701 O O . CYS A 1 91 ? 6.317 6.690 1.888 1.00 86.56 91 CYS A O 1
ATOM 703 N N . GLN A 1 92 ? 6.631 4.519 2.312 1.00 90.19 92 GLN A N 1
ATOM 704 C CA . GLN A 1 92 ? 5.771 4.460 3.506 1.00 90.19 92 GLN A CA 1
ATOM 705 C C . GLN A 1 92 ? 6.158 5.508 4.551 1.00 90.19 92 GLN A C 1
ATOM 707 O O . GLN A 1 92 ? 5.287 6.184 5.103 1.00 90.19 92 GLN A O 1
ATOM 712 N N . GLU A 1 93 ? 7.455 5.665 4.820 1.00 89.19 93 GLU A N 1
ATOM 713 C CA . GLU A 1 93 ? 7.924 6.625 5.818 1.00 89.19 93 GLU A CA 1
ATOM 714 C C . GLU A 1 93 ? 7.647 8.071 5.382 1.00 89.19 93 GLU A C 1
ATOM 716 O O . GLU A 1 93 ? 7.103 8.856 6.164 1.00 89.19 93 GLU A O 1
ATOM 721 N N . ASP A 1 94 ? 7.935 8.413 4.126 1.00 90.06 94 ASP A N 1
ATOM 722 C CA . ASP A 1 94 ? 7.675 9.748 3.578 1.00 90.06 94 ASP A CA 1
ATOM 723 C C . ASP A 1 94 ? 6.177 10.067 3.540 1.00 90.06 94 ASP A C 1
ATOM 725 O O . ASP A 1 94 ? 5.757 11.168 3.910 1.00 90.06 94 ASP A O 1
ATOM 729 N N . VAL A 1 95 ? 5.347 9.088 3.167 1.00 93.12 95 VAL A N 1
ATOM 730 C CA . VAL A 1 95 ? 3.884 9.206 3.191 1.00 93.12 95 VAL A CA 1
ATOM 731 C C . VAL A 1 95 ? 3.381 9.442 4.615 1.00 93.12 95 VAL A C 1
ATOM 733 O O . VAL A 1 95 ? 2.554 10.332 4.822 1.00 93.12 95 VAL A O 1
ATOM 736 N N . LEU A 1 96 ? 3.896 8.714 5.612 1.00 93.38 96 LEU A N 1
ATOM 737 C CA . LEU A 1 96 ? 3.539 8.926 7.019 1.00 93.38 96 LEU A CA 1
ATOM 738 C C . LEU A 1 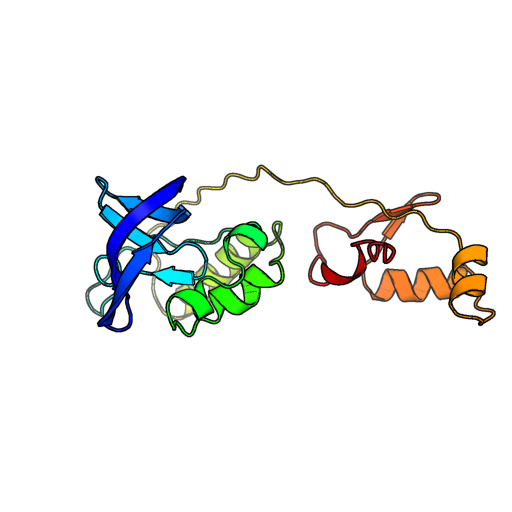96 ? 3.957 10.312 7.517 1.00 93.38 96 LEU A C 1
ATOM 740 O O . LEU A 1 96 ? 3.172 10.992 8.179 1.00 93.38 96 LEU A O 1
ATOM 744 N N . ARG A 1 97 ? 5.168 10.767 7.180 1.00 93.12 97 ARG A N 1
ATOM 745 C CA . ARG A 1 97 ? 5.647 12.114 7.530 1.00 93.12 97 ARG A CA 1
ATOM 746 C C . ARG A 1 97 ? 4.775 13.193 6.892 1.00 93.12 97 ARG A C 1
ATOM 748 O O . ARG A 1 97 ? 4.394 14.147 7.571 1.00 93.12 97 ARG A O 1
ATOM 755 N N . ARG A 1 98 ? 4.394 13.022 5.622 1.00 95.31 98 ARG A N 1
ATOM 756 C CA . ARG A 1 98 ? 3.473 13.929 4.925 1.00 95.31 98 ARG A CA 1
ATOM 757 C C . ARG A 1 98 ? 2.082 13.927 5.555 1.00 95.31 98 ARG A C 1
ATOM 759 O O . ARG A 1 98 ? 1.502 14.996 5.723 1.00 95.31 98 ARG A O 1
ATOM 766 N N . PHE A 1 99 ? 1.563 12.757 5.922 1.00 95.44 99 PHE A N 1
ATOM 767 C CA . PHE A 1 99 ? 0.288 12.631 6.623 1.00 95.44 99 PHE A CA 1
ATOM 768 C C . PHE A 1 99 ? 0.308 13.397 7.950 1.00 95.44 99 PHE A C 1
ATOM 770 O O . PHE A 1 99 ? -0.574 14.215 8.195 1.00 95.44 99 PHE A O 1
ATOM 777 N N . LEU A 1 100 ? 1.341 13.197 8.774 1.00 95.00 100 LEU A N 1
ATOM 778 C CA . LEU A 1 100 ? 1.485 13.897 10.052 1.00 95.00 100 LEU A CA 1
ATOM 779 C C . LEU A 1 100 ? 1.604 15.410 9.879 1.00 95.00 100 LEU A C 1
ATOM 781 O O . LEU A 1 100 ? 1.006 16.147 10.658 1.00 95.00 100 LEU A O 1
ATOM 785 N N . TYR A 1 101 ? 2.329 15.866 8.854 1.00 95.38 101 TYR A N 1
ATOM 786 C CA . TYR A 1 101 ? 2.400 17.284 8.516 1.00 95.38 101 TYR A CA 1
ATOM 787 C C . TYR A 1 101 ? 1.002 17.859 8.255 1.00 95.38 101 TYR A C 1
ATOM 789 O O . TYR A 1 101 ? 0.609 18.805 8.928 1.00 95.38 101 TYR A O 1
ATOM 797 N N . ILE A 1 102 ? 0.213 17.231 7.378 1.00 97.06 102 ILE A N 1
ATOM 798 C CA . ILE A 1 102 ? -1.155 17.682 7.069 1.00 97.06 102 ILE A CA 1
ATOM 799 C C . ILE A 1 102 ? -2.038 17.656 8.325 1.00 97.06 102 ILE A C 1
ATOM 801 O O . ILE A 1 102 ? -2.752 18.612 8.605 1.00 97.06 102 ILE A O 1
ATOM 805 N N . VAL A 1 103 ? -1.978 16.589 9.129 1.00 95.12 103 VAL A N 1
ATOM 806 C CA . VAL A 1 103 ? -2.757 16.501 10.378 1.00 95.12 103 VAL A CA 1
ATOM 807 C C . VAL A 1 103 ? -2.385 17.626 11.346 1.00 95.12 103 VAL A C 1
ATOM 809 O O . VAL A 1 103 ? -3.276 18.203 11.967 1.00 95.12 103 VAL A O 1
ATOM 812 N N . SER A 1 104 ? -1.100 17.980 11.439 1.00 95.06 104 SER A N 1
ATOM 813 C CA . SER A 1 104 ? -0.626 19.060 12.311 1.00 95.06 104 SER A CA 1
ATOM 814 C C . SER A 1 104 ? -1.140 20.447 11.910 1.00 95.06 104 SER A C 1
ATOM 816 O O . SER A 1 104 ? -1.242 21.326 12.762 1.00 95.06 104 SER A O 1
ATOM 818 N N . GLU A 1 105 ? -1.535 20.639 10.645 1.00 97.06 105 GLU A N 1
ATOM 819 C CA . GLU A 1 105 ? -2.187 21.874 10.185 1.00 97.06 105 GLU A CA 1
ATOM 820 C C . GLU A 1 105 ? -3.640 21.992 10.679 1.00 97.06 105 GLU A C 1
ATOM 822 O O . GLU A 1 105 ? -4.201 23.087 10.707 1.00 97.06 105 GLU A O 1
ATOM 827 N N . HIS A 1 106 ? -4.257 20.881 11.092 1.00 95.19 106 HIS A N 1
ATOM 828 C CA . HIS A 1 106 ? -5.661 20.830 11.508 1.00 95.19 106 HIS A CA 1
ATOM 829 C C . HIS A 1 106 ? -5.860 20.576 13.005 1.00 95.19 106 HIS A C 1
ATOM 831 O O . HIS A 1 106 ? -6.932 20.865 13.540 1.00 95.19 106 HIS A O 1
ATOM 837 N N . THR A 1 107 ? -4.871 20.008 13.695 1.00 94.38 107 THR A N 1
ATOM 838 C CA . THR A 1 107 ? -4.970 19.694 15.122 1.00 94.38 107 THR A CA 1
ATOM 839 C C . THR A 1 107 ? -3.602 19.604 15.791 1.00 94.38 107 THR A C 1
ATOM 841 O O . THR A 1 107 ? -2.588 19.330 15.153 1.00 94.38 107 THR A O 1
ATOM 844 N N . GLU A 1 108 ? -3.570 19.804 17.107 1.00 95.12 108 GLU A N 1
ATOM 845 C CA . GLU A 1 108 ? -2.351 19.666 17.898 1.00 95.12 108 GLU A CA 1
ATOM 846 C C . GLU A 1 108 ? -2.024 18.186 18.139 1.00 95.12 108 GLU A C 1
ATOM 848 O O . GLU A 1 108 ? -2.789 17.442 18.762 1.00 95.12 108 GLU A O 1
ATOM 853 N N . ILE A 1 109 ? -0.842 17.760 17.694 1.00 95.19 109 ILE A N 1
ATOM 854 C CA . ILE A 1 109 ? -0.341 16.405 17.921 1.00 95.19 109 ILE A CA 1
ATOM 855 C C . ILE A 1 109 ? 0.517 16.388 19.190 1.00 95.19 109 ILE A C 1
ATOM 857 O O . ILE A 1 109 ? 1.641 16.881 19.200 1.00 95.19 109 ILE A O 1
ATOM 861 N N . LYS A 1 110 ? 0.004 15.776 20.263 1.00 95.50 110 LYS A N 1
ATOM 862 C CA . LYS A 1 110 ? 0.688 15.743 21.573 1.00 95.50 110 LYS A CA 1
ATOM 863 C C . LYS A 1 110 ? 1.921 14.843 21.619 1.00 95.50 110 LYS A C 1
ATOM 865 O O . LYS A 1 110 ? 2.859 15.118 22.358 1.00 95.50 110 LYS A O 1
ATOM 870 N N . SER A 1 111 ? 1.891 13.727 20.899 1.00 95.12 111 SER A N 1
ATOM 871 C CA . SER A 1 111 ? 2.975 12.746 20.892 1.00 95.12 111 SER A CA 1
ATOM 872 C C . SER A 1 111 ? 2.891 11.875 19.649 1.00 95.12 111 SER A C 1
ATOM 874 O O . SER A 1 111 ? 1.795 11.450 19.279 1.00 95.12 111 SER A O 1
ATOM 876 N N . VAL A 1 112 ? 4.041 11.544 19.068 1.00 93.88 112 VAL A N 1
ATOM 877 C CA . VAL A 1 112 ? 4.159 10.611 17.944 1.00 93.88 112 VAL A CA 1
ATOM 878 C C . VAL A 1 112 ? 5.267 9.620 18.253 1.00 93.88 112 VAL A C 1
ATOM 880 O O . VAL A 1 112 ? 6.319 9.998 18.764 1.00 93.88 112 VAL A O 1
ATOM 883 N N . ALA A 1 113 ? 5.030 8.361 17.913 1.00 93.69 113 ALA A N 1
ATOM 884 C CA . ALA A 1 113 ? 6.053 7.334 17.857 1.00 93.69 113 ALA A CA 1
ATOM 885 C C . ALA A 1 113 ? 5.979 6.663 16.485 1.00 93.69 113 ALA A C 1
ATOM 887 O O . ALA A 1 113 ? 4.885 6.423 15.974 1.00 93.69 113 ALA A O 1
ATOM 888 N N . PHE A 1 114 ? 7.140 6.372 15.906 1.00 91.94 114 PHE A N 1
ATOM 889 C CA . PHE A 1 114 ? 7.249 5.624 14.662 1.00 91.94 114 PHE A CA 1
ATOM 890 C C . PHE A 1 114 ? 7.756 4.222 14.957 1.00 91.94 114 PHE A C 1
ATOM 892 O O . PHE A 1 114 ? 8.679 4.035 15.750 1.00 91.94 114 PHE A O 1
ATOM 899 N N . TYR A 1 115 ? 7.162 3.254 14.275 1.00 90.81 115 TYR A N 1
ATOM 900 C CA . TYR A 1 115 ? 7.671 1.901 14.179 1.00 90.81 115 TYR A CA 1
ATOM 901 C C . TYR A 1 115 ? 7.698 1.536 12.699 1.00 90.81 115 TYR A C 1
ATOM 903 O O . TYR A 1 115 ? 6.706 1.742 12.001 1.00 90.81 115 TYR A O 1
ATOM 911 N N . SER A 1 116 ? 8.839 1.051 12.225 1.00 86.50 116 SER A N 1
ATOM 912 C CA . SER A 1 116 ? 9.039 0.673 10.831 1.00 86.50 116 SER A CA 1
ATOM 913 C C . SER A 1 116 ? 9.771 -0.658 10.772 1.00 86.50 116 SER A C 1
ATOM 915 O O . SER A 1 116 ? 10.704 -0.896 11.541 1.00 86.50 116 SER A O 1
ATOM 917 N N . GLU A 1 117 ? 9.339 -1.511 9.852 1.00 85.25 117 GLU A N 1
ATOM 918 C CA . GLU A 1 117 ? 9.978 -2.780 9.540 1.00 85.25 117 GLU A CA 1
ATOM 919 C C . GLU A 1 117 ? 10.048 -2.917 8.012 1.00 85.25 117 GLU A C 1
ATOM 921 O O . GLU A 1 117 ? 9.041 -3.146 7.341 1.00 85.25 117 GLU A O 1
ATOM 926 N N . GLN A 1 118 ? 11.247 -2.731 7.452 1.00 79.69 118 GLN A N 1
ATOM 927 C CA . GLN A 1 118 ? 11.500 -2.759 6.011 1.00 79.69 118 GLN A CA 1
ATOM 928 C C . GLN A 1 118 ? 12.225 -4.056 5.642 1.00 79.69 118 GLN A C 1
ATOM 930 O O . GLN A 1 118 ? 13.445 -4.151 5.748 1.00 79.69 118 GLN A O 1
ATOM 935 N N . ASN A 1 119 ? 11.477 -5.045 5.156 1.00 77.12 119 ASN A N 1
ATOM 936 C CA . ASN A 1 119 ? 12.053 -6.336 4.759 1.00 77.12 119 ASN A CA 1
ATOM 937 C C . ASN A 1 119 ? 12.367 -6.429 3.255 1.00 77.12 119 ASN A C 1
ATOM 939 O O . ASN A 1 119 ? 13.096 -7.320 2.827 1.00 77.12 119 ASN A O 1
ATOM 943 N N . LYS A 1 120 ? 11.834 -5.509 2.437 1.00 74.62 120 LYS A N 1
ATOM 944 C CA . LYS A 1 120 ? 12.049 -5.473 0.984 1.00 74.62 120 LYS A CA 1
ATOM 945 C C . LYS A 1 120 ? 12.810 -4.209 0.593 1.00 74.62 120 LYS A C 1
ATOM 947 O O . LYS A 1 120 ? 12.284 -3.106 0.706 1.00 74.62 120 LYS A O 1
ATOM 952 N N . THR A 1 121 ? 14.038 -4.389 0.117 1.00 68.94 121 THR A N 1
ATOM 953 C CA . THR A 1 121 ? 14.936 -3.304 -0.327 1.00 68.94 121 THR A CA 1
ATOM 954 C C . THR A 1 121 ? 15.541 -3.562 -1.706 1.00 68.94 121 THR A C 1
ATOM 956 O O . THR A 1 121 ? 16.269 -2.727 -2.234 1.00 68.94 121 THR A O 1
ATOM 959 N N . THR A 1 122 ? 15.256 -4.721 -2.304 1.00 70.19 122 THR A N 1
ATOM 960 C CA . THR A 1 122 ? 15.840 -5.128 -3.582 1.00 70.19 122 THR A CA 1
ATOM 961 C C . THR A 1 122 ? 15.300 -4.263 -4.713 1.00 70.19 122 THR A C 1
ATOM 963 O O . THR A 1 122 ? 14.085 -4.163 -4.889 1.00 70.19 122 THR A O 1
ATOM 966 N N . LEU A 1 123 ? 16.206 -3.670 -5.485 1.00 69.81 123 LEU A N 1
ATOM 967 C CA . LEU A 1 123 ? 15.888 -3.034 -6.756 1.00 69.81 123 LEU A CA 1
ATOM 968 C C . LEU A 1 123 ? 15.858 -4.085 -7.860 1.00 69.81 123 LEU A C 1
ATOM 970 O O . LEU A 1 123 ? 16.633 -5.042 -7.835 1.00 69.81 123 LEU A O 1
ATOM 974 N N . VAL A 1 124 ? 14.961 -3.912 -8.825 1.00 76.19 124 VAL A N 1
ATOM 975 C CA . VAL A 1 124 ? 14.929 -4.790 -9.992 1.00 76.19 12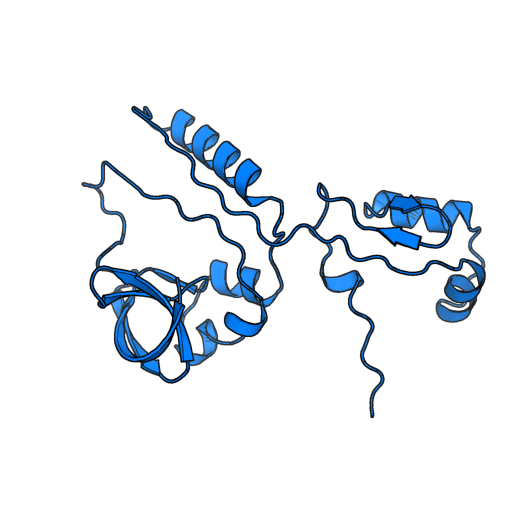4 VAL A CA 1
ATOM 976 C C . VAL A 1 124 ? 15.888 -4.250 -11.043 1.00 76.19 124 VAL A C 1
ATOM 978 O O . VAL A 1 124 ? 15.770 -3.100 -11.468 1.00 76.19 124 VAL A O 1
ATOM 981 N N . GLU A 1 125 ? 16.824 -5.095 -11.460 1.00 82.06 125 GLU A N 1
ATOM 982 C CA . GLU A 1 125 ? 17.738 -4.812 -12.561 1.00 82.06 125 GLU A CA 1
ATOM 983 C C . GLU A 1 125 ? 17.142 -5.314 -13.878 1.00 82.06 125 GLU A C 1
ATOM 985 O O . GLU A 1 125 ? 16.694 -6.459 -13.983 1.00 82.06 125 GLU A O 1
ATOM 990 N N . VAL A 1 126 ? 17.158 -4.458 -14.897 1.00 86.31 126 VAL A N 1
ATOM 991 C CA . VAL A 1 126 ? 16.702 -4.778 -16.249 1.00 86.31 126 VAL A CA 1
ATOM 992 C C . VAL A 1 126 ? 17.885 -4.642 -17.206 1.00 86.31 126 VAL A C 1
ATOM 994 O O . VAL A 1 126 ? 18.453 -3.553 -17.307 1.00 86.31 126 VAL A O 1
ATOM 997 N N . PRO A 1 127 ? 18.278 -5.708 -17.926 1.00 88.94 127 PRO A N 1
ATOM 998 C CA . PRO A 1 127 ? 19.319 -5.612 -18.942 1.00 88.94 127 PRO A CA 1
ATOM 999 C C . PRO A 1 127 ? 18.940 -4.604 -20.027 1.00 88.94 127 PRO A C 1
ATOM 1001 O O . PRO A 1 127 ? 17.815 -4.624 -20.531 1.00 88.94 127 PRO A O 1
ATOM 1004 N N . PHE A 1 128 ? 19.892 -3.758 -20.409 1.00 90.62 128 PHE A N 1
ATOM 1005 C CA . PHE A 1 128 ? 19.724 -2.751 -21.448 1.00 90.62 128 PHE A CA 1
ATOM 1006 C C . PHE A 1 128 ? 20.710 -2.976 -22.588 1.00 90.62 128 PHE A C 1
ATOM 1008 O O . PHE A 1 128 ? 21.904 -3.175 -22.371 1.00 90.62 128 PHE A O 1
ATOM 1015 N N . ASP A 1 129 ? 20.169 -2.940 -23.800 1.00 91.81 129 ASP A N 1
ATOM 1016 C CA . ASP A 1 129 ? 20.892 -3.087 -25.053 1.00 91.81 129 ASP A CA 1
ATOM 1017 C C . ASP A 1 129 ? 20.191 -2.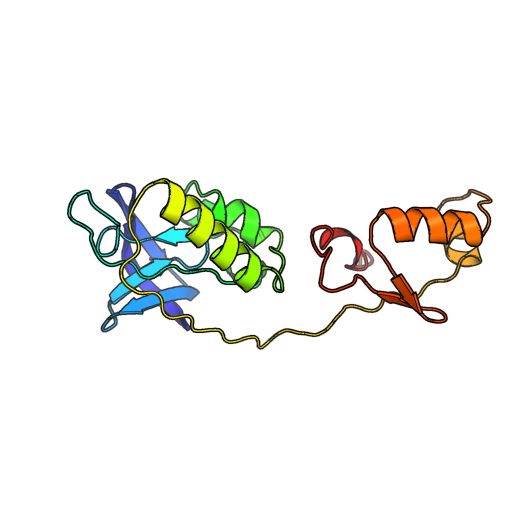202 -26.089 1.00 91.81 129 ASP A C 1
ATOM 1019 O O . ASP A 1 129 ? 19.008 -2.401 -26.396 1.00 91.81 129 ASP A O 1
ATOM 1023 N N . ALA A 1 130 ? 20.911 -1.188 -26.567 1.00 91.75 130 ALA A N 1
ATOM 1024 C CA . ALA A 1 130 ? 20.362 -0.162 -27.441 1.00 91.75 130 ALA A CA 1
ATOM 1025 C C . ALA A 1 130 ? 19.972 -0.708 -28.821 1.00 91.75 130 ALA A C 1
ATOM 1027 O O . ALA A 1 130 ? 18.925 -0.337 -29.363 1.00 91.75 130 ALA A O 1
ATOM 1028 N N . ASP A 1 131 ? 20.776 -1.629 -29.357 1.00 92.31 131 ASP A N 1
ATOM 1029 C CA . ASP A 1 131 ? 20.551 -2.248 -30.662 1.00 92.31 131 ASP A CA 1
ATOM 1030 C C . ASP A 1 131 ? 19.333 -3.166 -30.608 1.00 92.31 131 ASP A C 1
ATOM 1032 O O . ASP A 1 131 ? 18.459 -3.126 -31.478 1.00 92.31 131 ASP A O 1
ATOM 1036 N N . LYS A 1 132 ? 19.219 -3.956 -29.536 1.00 92.00 132 LYS A N 1
ATOM 1037 C CA . LYS A 1 132 ? 18.056 -4.810 -29.299 1.00 92.00 132 LYS A CA 1
ATOM 1038 C C . LYS A 1 132 ? 16.782 -3.990 -29.127 1.00 92.00 132 LYS A C 1
ATOM 1040 O O . LYS A 1 132 ? 15.735 -4.399 -29.630 1.00 92.00 132 LYS A O 1
ATOM 1045 N N . LEU A 1 133 ? 16.847 -2.851 -28.433 1.00 90.81 133 LEU A N 1
ATOM 1046 C CA . LEU A 1 133 ? 15.695 -1.964 -28.279 1.00 90.81 133 LEU A CA 1
ATOM 1047 C C . LEU A 1 133 ? 15.230 -1.437 -29.641 1.00 90.81 133 LEU A C 1
ATOM 1049 O O . LEU A 1 133 ? 14.052 -1.594 -29.967 1.00 90.81 133 LEU A O 1
ATOM 1053 N N . ASN A 1 134 ? 16.151 -0.912 -30.456 1.00 94.12 134 ASN A N 1
ATOM 1054 C CA . ASN A 1 134 ? 15.867 -0.445 -31.818 1.00 94.12 134 ASN A CA 1
ATOM 1055 C C . ASN A 1 134 ? 15.300 -1.568 -32.703 1.00 94.12 134 ASN A C 1
ATOM 1057 O O . ASN A 1 134 ? 14.317 -1.356 -33.415 1.00 94.12 134 ASN A O 1
ATOM 1061 N N . ALA A 1 135 ? 15.837 -2.787 -32.599 1.00 94.19 135 ALA A N 1
ATOM 1062 C CA . ALA A 1 135 ? 15.337 -3.951 -33.331 1.00 94.19 135 ALA A CA 1
ATOM 1063 C C . ALA A 1 135 ? 13.893 -4.334 -32.954 1.00 94.19 135 ALA A C 1
ATOM 1065 O O . ALA A 1 135 ? 13.142 -4.803 -33.807 1.00 94.19 135 ALA A O 1
ATOM 1066 N N . VAL A 1 136 ? 13.489 -4.135 -31.693 1.00 93.50 136 VAL A N 1
ATOM 1067 C CA . VAL A 1 136 ? 12.127 -4.438 -31.217 1.00 93.50 136 VAL A CA 1
ATOM 1068 C C . VAL A 1 136 ? 11.132 -3.344 -31.599 1.00 93.50 136 VAL A C 1
ATOM 1070 O O . VAL A 1 136 ? 10.022 -3.660 -32.025 1.00 93.50 136 VAL A O 1
ATOM 1073 N N . ILE A 1 137 ? 11.495 -2.068 -31.431 1.00 92.69 137 ILE A N 1
ATOM 1074 C CA . ILE A 1 137 ? 10.588 -0.943 -31.719 1.00 92.69 137 ILE A CA 1
ATOM 1075 C C . ILE A 1 137 ? 10.530 -0.600 -33.214 1.00 92.69 137 ILE A C 1
ATOM 1077 O O . ILE A 1 137 ? 9.562 0.017 -33.652 1.00 92.69 137 ILE A O 1
ATOM 1081 N N . GLY A 1 138 ? 11.540 -1.006 -33.993 1.00 92.38 138 GLY A N 1
ATOM 1082 C CA . GLY A 1 138 ? 11.631 -0.766 -35.435 1.00 92.38 138 GLY A CA 1
ATOM 1083 C C . GLY A 1 138 ? 11.990 0.676 -35.805 1.00 92.38 138 GLY A C 1
ATOM 1084 O O . GLY A 1 138 ? 11.585 1.153 -36.863 1.00 92.38 138 GLY A O 1
ATOM 1085 N N . ILE A 1 139 ? 12.705 1.382 -34.929 1.00 93.00 139 ILE A N 1
ATOM 1086 C CA . ILE A 1 139 ? 13.103 2.787 -35.093 1.00 93.00 139 ILE A CA 1
ATOM 1087 C C . ILE A 1 139 ? 14.604 2.881 -34.826 1.00 93.00 139 ILE A C 1
ATOM 1089 O O . ILE A 1 139 ? 15.129 2.117 -34.021 1.00 93.00 139 ILE A O 1
ATOM 1093 N N . ASP A 1 140 ? 15.282 3.810 -35.494 1.00 92.12 140 ASP A N 1
ATOM 1094 C CA . ASP A 1 140 ? 16.693 4.113 -35.262 1.00 92.12 140 ASP A CA 1
ATOM 1095 C C . ASP A 1 140 ? 16.817 5.356 -34.368 1.00 92.12 140 ASP A C 1
ATOM 1097 O O . ASP A 1 140 ? 16.724 6.493 -34.834 1.00 92.12 140 ASP A O 1
ATOM 1101 N N . ILE A 1 141 ? 16.922 5.126 -33.058 1.00 94.69 141 ILE A N 1
ATOM 1102 C CA . ILE A 1 141 ? 17.131 6.163 -32.039 1.00 94.69 141 ILE A CA 1
ATOM 1103 C C . ILE A 1 141 ? 18.525 5.961 -31.454 1.00 94.69 141 ILE A C 1
ATOM 1105 O O . ILE A 1 141 ? 18.904 4.829 -31.139 1.00 94.69 141 ILE A O 1
ATOM 1109 N N . THR A 1 142 ? 19.287 7.041 -31.266 1.00 95.25 142 THR A N 1
ATOM 1110 C CA . THR A 1 142 ? 20.633 6.924 -30.692 1.00 95.25 142 THR A CA 1
ATOM 1111 C C . THR A 1 142 ? 20.569 6.449 -29.238 1.00 95.25 142 THR A C 1
ATOM 1113 O O . THR A 1 142 ? 19.658 6.819 -28.496 1.00 95.25 142 THR A O 1
ATOM 1116 N N . GLU A 1 143 ? 21.564 5.683 -28.779 1.00 92.88 143 GLU A N 1
ATOM 1117 C CA . GLU A 1 143 ? 21.634 5.220 -27.379 1.00 92.88 143 GLU A CA 1
ATOM 1118 C C . GLU A 1 143 ? 21.494 6.384 -26.381 1.00 92.88 143 GLU A C 1
ATOM 1120 O O . GLU A 1 143 ? 20.798 6.282 -25.373 1.00 92.88 143 GLU A O 1
ATOM 1125 N N . LYS A 1 144 ? 22.090 7.539 -26.697 1.00 93.81 144 LYS A N 1
ATOM 1126 C CA . LYS A 1 144 ? 21.990 8.749 -25.875 1.00 93.81 144 LYS A CA 1
ATOM 1127 C C . LYS A 1 144 ? 20.543 9.228 -25.711 1.00 93.81 144 LYS A C 1
ATOM 1129 O O . LYS A 1 144 ? 20.159 9.633 -24.616 1.00 93.81 144 LYS A O 1
ATOM 1134 N N . GLU A 1 145 ? 19.757 9.216 -26.783 1.00 94.25 145 GLU A N 1
ATOM 1135 C CA . GLU A 1 145 ? 18.343 9.600 -26.744 1.00 94.25 145 GLU A CA 1
ATOM 1136 C C . GLU A 1 145 ? 17.510 8.560 -25.995 1.00 94.25 145 GLU A C 1
ATOM 1138 O O . GLU A 1 145 ? 16.710 8.937 -25.139 1.00 94.25 145 GLU A O 1
ATOM 1143 N N . GLN A 1 146 ? 17.753 7.266 -26.233 1.00 92.94 146 GLN A N 1
ATOM 1144 C CA . GLN A 1 146 ? 17.100 6.179 -25.497 1.00 92.94 146 GLN A CA 1
ATOM 1145 C C . GLN A 1 146 ? 17.314 6.326 -23.981 1.00 92.94 146 GLN A C 1
ATOM 1147 O O . GLN A 1 146 ? 16.350 6.353 -23.213 1.00 92.94 146 GLN A O 1
ATOM 1152 N N . LEU A 1 147 ? 18.569 6.497 -23.549 1.00 92.19 147 LEU A N 1
ATOM 1153 C CA . LEU A 1 147 ? 18.925 6.724 -22.148 1.00 92.19 147 LEU A CA 1
ATOM 1154 C C . LEU A 1 147 ? 18.327 8.026 -21.607 1.00 92.19 147 LEU A C 1
ATOM 1156 O O . LEU A 1 147 ? 17.912 8.063 -20.451 1.00 92.19 147 LEU A O 1
ATOM 1160 N N . GLY A 1 148 ? 18.230 9.075 -22.427 1.00 93.06 148 GLY A N 1
ATOM 1161 C CA . GLY A 1 148 ? 17.550 10.320 -22.070 1.00 93.06 148 GLY A CA 1
ATOM 1162 C C . GLY A 1 148 ? 16.066 10.111 -21.759 1.00 93.06 148 GLY A C 1
ATOM 1163 O O . GLY A 1 148 ? 15.590 10.572 -20.721 1.00 93.06 148 GLY A O 1
ATOM 1164 N N . TYR A 1 149 ? 15.344 9.370 -22.604 1.00 92.25 149 TYR A N 1
ATOM 1165 C CA . TYR A 1 149 ? 13.931 9.050 -22.368 1.00 92.25 149 TYR A CA 1
ATOM 1166 C C . TYR A 1 149 ? 13.735 8.170 -21.134 1.00 92.25 149 TYR A C 1
ATOM 1168 O O . TYR A 1 149 ? 12.864 8.445 -20.312 1.00 92.25 149 TYR A O 1
ATOM 1176 N N . LEU A 1 150 ? 14.568 7.141 -20.972 1.00 89.69 150 LEU A N 1
ATOM 1177 C CA . LEU A 1 150 ? 14.526 6.250 -19.812 1.00 89.69 150 LEU A CA 1
ATOM 1178 C C . LEU A 1 150 ? 14.841 7.001 -18.513 1.00 89.69 150 LEU A C 1
ATOM 1180 O O . LEU A 1 150 ? 14.146 6.814 -17.517 1.00 89.69 150 LEU A O 1
ATOM 1184 N N . SER A 1 151 ? 15.813 7.915 -18.541 1.00 89.75 151 SER A N 1
ATOM 1185 C CA . SER A 1 151 ? 16.140 8.767 -17.392 1.00 89.75 151 SER A CA 1
ATOM 1186 C C . SER A 1 151 ? 15.003 9.721 -17.036 1.00 89.75 151 SER A C 1
ATOM 1188 O O . SER A 1 151 ? 14.726 9.930 -15.860 1.00 89.75 151 SER A O 1
ATOM 1190 N N . ALA A 1 152 ? 14.294 10.268 -18.031 1.00 89.62 152 ALA A N 1
ATOM 1191 C CA . ALA A 1 152 ? 13.114 11.105 -17.796 1.00 89.62 152 ALA A CA 1
ATOM 1192 C C . ALA A 1 152 ? 11.940 10.324 -17.178 1.00 89.62 152 ALA A C 1
ATOM 1194 O O . ALA A 1 152 ? 11.126 10.902 -16.463 1.00 89.62 152 ALA A O 1
ATOM 1195 N N . LEU A 1 153 ? 11.870 9.014 -17.427 1.00 86.31 153 LEU A N 1
ATOM 1196 C CA . LEU A 1 153 ? 10.960 8.086 -16.750 1.00 86.31 153 LEU A CA 1
ATOM 1197 C C . LEU A 1 153 ? 11.491 7.634 -15.378 1.00 86.31 153 LEU A C 1
ATOM 1199 O O . LEU A 1 153 ? 10.848 6.836 -14.708 1.00 86.31 153 LEU A O 1
ATOM 1203 N N . GLY A 1 154 ? 12.653 8.122 -14.949 1.00 82.94 154 GLY A N 1
ATOM 1204 C CA . GLY A 1 154 ? 13.238 7.806 -13.653 1.00 82.94 154 GLY A CA 1
ATOM 1205 C C . GLY A 1 154 ? 14.113 6.558 -13.633 1.00 82.94 154 GLY A C 1
ATOM 1206 O O . GLY A 1 154 ? 14.553 6.193 -12.558 1.00 82.94 154 GLY A O 1
ATOM 1207 N N . PHE A 1 155 ? 14.413 5.895 -14.753 1.00 86.62 155 PHE A N 1
ATOM 1208 C CA . PHE A 1 155 ? 15.410 4.817 -14.755 1.00 86.62 155 PHE A CA 1
ATOM 1209 C C . PHE A 1 155 ? 16.825 5.381 -14.650 1.00 86.62 155 PHE A C 1
ATOM 1211 O O . PHE A 1 155 ? 17.138 6.432 -15.201 1.00 86.62 155 PHE A O 1
ATOM 1218 N N . VAL A 1 156 ? 17.718 4.641 -14.004 1.00 85.00 156 VAL A N 1
ATOM 1219 C CA . VAL A 1 156 ? 19.138 4.975 -13.938 1.00 85.00 156 VAL A CA 1
ATOM 1220 C C . VAL A 1 156 ? 19.939 3.856 -14.586 1.00 85.00 156 VAL A C 1
ATOM 1222 O O . VAL A 1 156 ? 19.743 2.679 -14.289 1.00 85.00 156 VAL A O 1
ATOM 1225 N N . ALA A 1 157 ? 20.840 4.228 -15.491 1.00 83.56 157 ALA A N 1
ATOM 1226 C CA . ALA A 1 157 ? 21.728 3.293 -16.165 1.00 83.56 157 ALA A CA 1
ATOM 1227 C C . ALA A 1 157 ? 23.035 3.127 -15.382 1.00 83.56 157 ALA A C 1
ATOM 1229 O O . ALA A 1 157 ? 23.754 4.097 -15.140 1.00 83.56 157 ALA A O 1
ATOM 1230 N N . VAL A 1 158 ? 23.374 1.887 -15.031 1.00 80.62 158 VAL A N 1
ATOM 1231 C CA . VAL A 1 158 ? 24.708 1.505 -14.554 1.00 80.62 158 VAL A CA 1
ATOM 1232 C C . VAL A 1 158 ? 25.207 0.353 -15.413 1.00 80.62 158 VAL A C 1
ATOM 1234 O O . VAL A 1 158 ? 24.663 -0.750 -15.394 1.00 80.62 158 VAL A O 1
ATOM 1237 N N . LYS A 1 159 ? 26.294 0.607 -16.151 1.00 77.56 159 LYS A N 1
ATOM 1238 C CA . LYS A 1 159 ? 26.861 -0.331 -17.134 1.00 77.56 159 LYS A CA 1
ATOM 1239 C C . LYS A 1 159 ? 25.803 -0.721 -18.182 1.00 77.56 159 LYS A C 1
ATOM 1241 O O . LYS A 1 159 ? 25.255 0.157 -18.830 1.00 77.56 159 LYS A O 1
ATOM 1246 N N . THR A 1 160 ? 25.529 -2.015 -18.336 1.00 78.44 160 THR A N 1
ATOM 1247 C CA . THR A 1 160 ? 24.556 -2.603 -19.272 1.00 78.44 160 THR A CA 1
ATOM 1248 C C . THR A 1 160 ? 23.209 -2.908 -18.605 1.00 78.44 160 THR A C 1
ATOM 1250 O O . THR A 1 160 ? 22.439 -3.721 -19.112 1.00 78.44 160 THR A O 1
ATOM 1253 N N . CYS A 1 161 ? 22.939 -2.327 -17.434 1.00 81.44 161 CYS A N 1
ATOM 1254 C CA . CYS A 1 161 ? 21.700 -2.533 -16.692 1.00 81.44 161 CYS A CA 1
ATOM 1255 C C . CYS A 1 161 ? 21.032 -1.193 -16.390 1.00 81.44 161 CYS A C 1
ATOM 1257 O O . CYS A 1 161 ? 21.690 -0.196 -16.087 1.00 81.44 161 CYS A O 1
ATOM 1259 N N . LEU A 1 162 ? 19.708 -1.202 -16.419 1.00 82.31 162 LEU A N 1
ATOM 1260 C CA . LEU A 1 162 ? 18.861 -0.154 -15.880 1.00 82.31 162 LEU A CA 1
ATOM 1261 C C . LEU A 1 162 ? 18.322 -0.622 -14.534 1.00 82.31 162 LEU A C 1
ATOM 1263 O O . LEU A 1 162 ? 17.934 -1.780 -14.379 1.00 82.31 162 LEU A O 1
ATOM 1267 N N . TYR A 1 163 ? 18.255 0.285 -13.575 1.00 78.19 163 TYR A N 1
ATOM 1268 C CA . TYR A 1 163 ? 17.499 0.095 -12.346 1.00 78.19 163 TYR A CA 1
ATOM 1269 C C . TYR A 1 163 ? 16.549 1.264 -12.168 1.00 78.19 163 TYR A C 1
ATOM 1271 O O . TYR A 1 163 ? 16.812 2.382 -12.607 1.00 78.19 163 TYR A O 1
ATOM 1279 N N . GLN A 1 164 ? 15.431 1.001 -11.510 1.00 68.44 164 GLN A N 1
ATOM 1280 C CA . GLN A 1 164 ? 14.571 2.062 -11.021 1.00 68.44 164 GLN A CA 1
ATOM 1281 C C . GLN A 1 164 ? 15.071 2.453 -9.622 1.00 68.44 164 GLN A C 1
ATOM 1283 O O . GLN A 1 164 ? 15.117 1.590 -8.746 1.00 68.44 164 GLN A O 1
ATOM 1288 N N . PRO A 1 165 ? 15.516 3.698 -9.403 1.00 58.94 165 PRO A N 1
ATOM 1289 C CA . PRO A 1 165 ? 15.943 4.171 -8.107 1.00 58.94 165 PRO A CA 1
ATOM 1290 C C . PRO A 1 165 ? 14.750 4.243 -7.148 1.00 58.94 165 PRO A C 1
ATOM 1292 O O . PRO A 1 165 ? 13.585 4.382 -7.528 1.00 58.94 165 PRO A O 1
ATOM 1295 N N . ILE A 1 166 ? 15.101 4.105 -5.874 1.00 54.59 166 ILE A N 1
ATOM 1296 C CA . ILE A 1 166 ? 14.222 3.931 -4.713 1.00 54.59 166 ILE A CA 1
ATOM 1297 C C . ILE A 1 166 ? 13.231 5.099 -4.530 1.00 54.59 166 ILE A C 1
ATOM 1299 O O . ILE A 1 166 ? 12.198 4.936 -3.894 1.00 54.59 166 ILE A O 1
ATOM 1303 N N . ASP A 1 167 ? 13.521 6.262 -5.107 1.00 50.19 167 ASP A N 1
ATOM 1304 C CA . ASP A 1 167 ? 12.799 7.525 -4.945 1.00 50.19 167 ASP A CA 1
ATOM 1305 C C . ASP A 1 167 ? 11.740 7.811 -6.035 1.00 50.19 167 ASP A C 1
ATOM 1307 O O . ASP A 1 167 ? 11.072 8.848 -5.981 1.00 50.19 167 ASP A O 1
ATOM 1311 N N . GLN A 1 168 ? 11.562 6.924 -7.028 1.00 50.62 168 GLN A N 1
ATOM 1312 C CA . GLN A 1 168 ? 10.686 7.146 -8.198 1.00 50.62 168 GLN A CA 1
ATOM 1313 C C . GLN A 1 168 ? 9.908 5.882 -8.648 1.00 50.62 168 GLN A C 1
ATOM 1315 O O . GLN A 1 168 ? 9.688 5.659 -9.841 1.00 50.62 168 GLN A O 1
ATOM 1320 N N . MET A 1 169 ? 9.446 5.031 -7.721 1.00 50.50 169 MET A N 1
ATOM 1321 C CA . MET A 1 169 ? 8.897 3.692 -8.026 1.00 50.50 169 MET A CA 1
ATOM 1322 C C . MET A 1 169 ? 7.422 3.611 -8.488 1.00 50.50 169 MET A C 1
ATOM 1324 O O . MET A 1 169 ? 6.838 2.528 -8.549 1.00 50.50 169 MET A O 1
ATOM 1328 N N . TRP A 1 170 ? 6.816 4.715 -8.943 1.00 51.69 170 TRP A N 1
ATOM 1329 C CA . TRP A 1 170 ? 5.422 4.753 -9.437 1.00 51.69 170 TRP A CA 1
ATOM 1330 C C . TRP A 1 170 ? 5.205 3.973 -10.759 1.00 51.69 170 TRP A C 1
ATOM 1332 O O . TRP A 1 170 ? 4.088 3.909 -11.267 1.00 51.69 170 TRP A O 1
ATOM 1342 N N . ILE A 1 171 ? 6.256 3.359 -11.319 1.00 51.03 171 ILE A N 1
ATOM 1343 C CA . ILE A 1 171 ? 6.279 2.681 -12.630 1.00 51.03 171 ILE A CA 1
ATOM 1344 C C . ILE A 1 171 ? 6.519 1.165 -12.472 1.00 51.03 171 ILE A C 1
ATOM 1346 O O . ILE A 1 171 ? 7.320 0.551 -13.171 1.00 51.03 171 ILE A O 1
ATOM 1350 N N . SER A 1 172 ? 5.827 0.516 -11.535 1.00 48.56 172 SER A N 1
ATOM 1351 C CA . SER A 1 172 ? 6.017 -0.926 -11.293 1.00 48.56 172 SER A CA 1
ATOM 1352 C C . SER A 1 172 ? 5.592 -1.809 -12.487 1.00 48.56 172 SER A C 1
ATOM 1354 O O . SER A 1 172 ? 6.129 -2.899 -12.685 1.00 48.56 172 SER A O 1
ATOM 1356 N N . SER A 1 173 ? 4.691 -1.330 -13.355 1.00 49.94 173 SER A N 1
ATOM 1357 C CA . SER A 1 173 ? 4.171 -2.107 -14.491 1.00 49.94 173 SER A CA 1
ATOM 1358 C C . SER A 1 173 ? 5.143 -2.286 -15.666 1.00 49.94 173 SER A C 1
ATOM 1360 O O . SER A 1 173 ? 4.840 -3.068 -16.564 1.00 49.94 173 SER A O 1
ATOM 1362 N N . MET A 1 174 ? 6.272 -1.565 -15.716 1.00 48.50 174 MET A N 1
ATOM 1363 C CA . MET A 1 174 ? 7.199 -1.603 -16.865 1.00 48.50 174 MET A CA 1
ATOM 1364 C C . MET A 1 174 ? 8.323 -2.640 -16.740 1.00 48.50 174 MET A C 1
ATOM 1366 O O . MET A 1 174 ? 9.033 -2.882 -17.710 1.00 48.50 174 MET A O 1
ATOM 1370 N N . ILE A 1 175 ? 8.488 -3.253 -15.567 1.00 48.97 175 ILE A N 1
ATOM 1371 C CA . ILE A 1 175 ? 9.663 -4.080 -15.253 1.00 48.97 175 ILE A CA 1
ATOM 1372 C C . ILE A 1 175 ? 9.376 -5.586 -15.355 1.00 48.97 175 ILE A C 1
ATOM 1374 O O . ILE A 1 175 ? 10.295 -6.393 -15.486 1.00 48.97 175 ILE A O 1
ATOM 1378 N N . LEU A 1 176 ? 8.107 -5.999 -15.342 1.00 39.94 176 LEU A N 1
ATOM 1379 C CA . LEU A 1 176 ? 7.775 -7.412 -15.480 1.00 39.94 176 LEU A CA 1
ATOM 1380 C C . LEU A 1 176 ? 7.941 -7.851 -16.945 1.00 39.94 176 LEU A C 1
ATOM 1382 O O . LEU A 1 176 ? 7.230 -7.329 -17.812 1.00 39.94 176 LEU A O 1
ATOM 1386 N N . PRO A 1 177 ? 8.828 -8.820 -17.254 1.00 36.50 177 PRO A N 1
ATOM 1387 C CA . PRO A 1 177 ? 8.862 -9.402 -18.586 1.00 36.50 177 PRO A CA 1
ATOM 1388 C C . PRO A 1 177 ? 7.479 -9.975 -18.895 1.00 36.50 177 PRO A C 1
ATOM 1390 O O . PRO A 1 177 ? 6.896 -10.700 -18.083 1.00 36.50 177 PRO A O 1
ATOM 1393 N N . ARG A 1 178 ? 6.936 -9.657 -20.077 1.00 37.06 178 ARG A N 1
ATOM 1394 C CA . ARG A 1 178 ? 5.758 -10.364 -20.588 1.00 37.06 178 ARG A CA 1
ATOM 1395 C C . ARG A 1 178 ? 6.121 -11.846 -20.622 1.00 37.06 178 ARG A C 1
ATOM 1397 O O . ARG A 1 178 ? 7.037 -12.222 -21.351 1.00 37.06 178 ARG A O 1
ATOM 1404 N N . LYS A 1 179 ? 5.425 -12.673 -19.833 1.00 32.38 179 LYS A N 1
ATOM 1405 C CA . LYS A 1 179 ? 5.486 -14.126 -20.010 1.00 32.38 179 LYS A CA 1
ATOM 1406 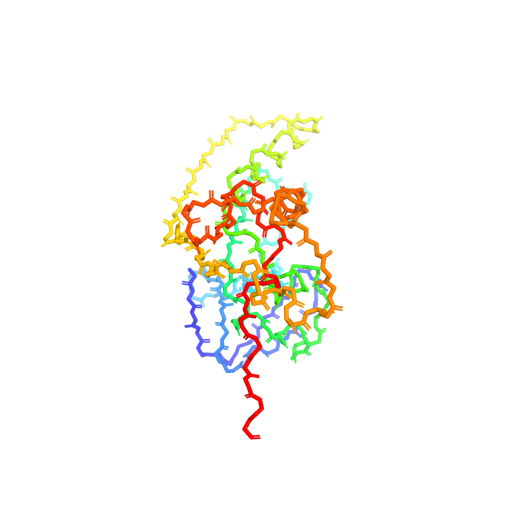C C . LYS A 1 179 ? 5.180 -14.402 -21.478 1.00 32.38 179 LYS A C 1
ATOM 1408 O O . LYS A 1 179 ? 4.165 -13.931 -21.995 1.00 32.38 179 LYS A O 1
ATOM 1413 N N . SER A 1 180 ? 6.093 -15.096 -22.146 1.00 27.05 180 SER A N 1
ATOM 1414 C CA . SER A 1 180 ? 5.843 -15.660 -23.465 1.00 27.05 180 SER A CA 1
ATOM 1415 C C . SER A 1 180 ? 4.544 -16.472 -23.403 1.00 27.05 180 SER A C 1
ATOM 1417 O O . SER A 1 180 ? 4.367 -17.205 -22.425 1.00 27.05 180 SER A O 1
ATOM 1419 N N . PRO A 1 181 ? 3.633 -16.339 -24.381 1.00 33.28 181 PRO A N 1
ATOM 1420 C CA . PRO A 1 181 ? 2.520 -17.270 -24.490 1.00 33.28 181 PRO A CA 1
ATOM 1421 C C . PRO A 1 181 ? 3.099 -18.678 -24.677 1.00 33.28 181 PRO A C 1
ATOM 1423 O O . PRO A 1 181 ? 3.985 -18.854 -25.518 1.00 33.28 181 PRO A O 1
ATOM 1426 N N . GLU A 1 182 ? 2.644 -19.631 -23.864 1.00 39.06 182 GLU A N 1
ATOM 1427 C CA . GLU A 1 182 ? 2.759 -21.062 -24.178 1.00 39.06 182 GLU A CA 1
ATOM 1428 C C . GLU A 1 182 ? 1.822 -21.423 -25.336 1.00 39.06 182 GLU A C 1
ATOM 1430 O O . GLU A 1 182 ? 0.712 -20.838 -25.398 1.00 39.06 182 GLU A O 1
#